Protein AF-V6MCW5-F1 (afdb_monomer)

Foldseek 3Di:
DDVPVVVPDPPLLVQLCCCCPVVVDDLVVSCVVSVHDSVVSVVSVVVVVVVVVVVVVPPPPPPDD

pLDDT: mean 73.89, std 18.32, range [40.41, 92.19]

Structure (mmCIF, N/CA/C/O backbone):
data_AF-V6MCW5-F1
#
_entry.id   AF-V6MCW5-F1
#
loop_
_atom_site.group_PDB
_atom_site.id
_atom_site.type_symbol
_atom_site.label_atom_id
_atom_site.label_alt_id
_atom_site.label_comp_id
_atom_site.label_asym_id
_atom_site.label_entity_id
_atom_site.label_seq_id
_atom_site.pdbx_PDB_ins_code
_atom_site.Cartn_x
_atom_site.Cartn_y
_atom_site.Cartn_z
_atom_site.occupancy
_atom_site.B_iso_or_equiv
_atom_site.auth_seq_id
_atom_site.auth_comp_id
_atom_site.auth_asym_id
_atom_site.auth_atom_id
_atom_site.pdbx_PDB_model_num
ATOM 1 N N . MET A 1 1 ? 1.499 23.957 7.313 1.00 43.03 1 MET A N 1
ATOM 2 C CA . MET A 1 1 ? 1.583 22.495 7.101 1.00 43.03 1 MET A CA 1
ATOM 3 C C . MET A 1 1 ? 2.801 22.237 6.224 1.00 43.03 1 MET A C 1
ATOM 5 O O . MET A 1 1 ? 2.682 22.277 5.011 1.00 43.03 1 MET A O 1
ATOM 9 N N . GLU A 1 2 ? 3.995 22.112 6.811 1.00 46.09 2 GLU A N 1
ATOM 10 C CA . GLU A 1 2 ? 5.207 21.838 6.024 1.00 46.09 2 GLU A CA 1
ATOM 11 C C . GLU A 1 2 ? 5.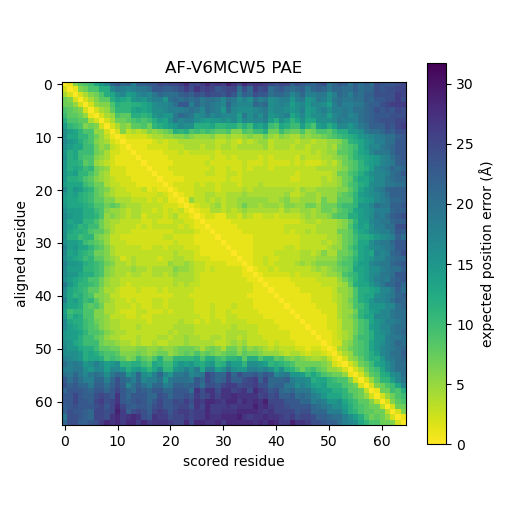319 20.325 5.745 1.00 46.09 2 GLU A C 1
ATOM 13 O O . GLU A 1 2 ? 5.359 19.536 6.691 1.00 46.09 2 GLU A O 1
ATOM 18 N N . PRO A 1 3 ? 5.387 19.886 4.476 1.00 51.91 3 PRO A N 1
ATOM 19 C CA . PRO A 1 3 ? 5.410 18.477 4.082 1.00 51.91 3 PRO A CA 1
ATOM 20 C C . PRO A 1 3 ? 6.805 17.841 4.243 1.00 51.91 3 PRO A C 1
ATOM 22 O O . PRO A 1 3 ? 7.248 17.081 3.385 1.00 51.91 3 PRO A O 1
ATOM 25 N N . LYS A 1 4 ? 7.532 18.124 5.331 1.00 46.75 4 LYS A N 1
ATOM 26 C CA . LYS A 1 4 ? 8.904 17.615 5.532 1.00 46.75 4 LYS A CA 1
ATOM 27 C C . LYS A 1 4 ? 8.968 16.086 5.689 1.00 46.75 4 LYS A C 1
ATOM 29 O O . LYS A 1 4 ? 9.961 15.480 5.302 1.00 46.75 4 LYS A O 1
ATOM 34 N N . GLU A 1 5 ? 7.887 15.437 6.130 1.00 50.62 5 GLU A N 1
ATOM 35 C CA . GLU A 1 5 ? 7.814 13.966 6.208 1.00 50.62 5 GLU A CA 1
ATOM 36 C C . GLU A 1 5 ? 7.499 13.280 4.866 1.00 50.62 5 GLU A C 1
ATOM 38 O O . GLU A 1 5 ? 7.763 12.088 4.699 1.00 50.62 5 GLU A O 1
ATOM 43 N N . MET A 1 6 ? 6.966 14.013 3.881 1.00 51.16 6 MET A N 1
ATOM 44 C CA . MET A 1 6 ? 6.728 13.467 2.539 1.00 51.16 6 MET A CA 1
ATOM 45 C C . MET A 1 6 ? 8.019 13.377 1.721 1.00 51.16 6 MET A C 1
ATOM 47 O O . MET A 1 6 ? 8.136 12.491 0.879 1.00 51.16 6 MET A O 1
ATOM 51 N N . VAL A 1 7 ? 9.008 14.231 2.007 1.00 50.78 7 VAL A N 1
ATOM 52 C CA . VAL A 1 7 ? 10.283 14.297 1.267 1.00 50.78 7 VAL A CA 1
ATOM 53 C C . VAL A 1 7 ? 11.112 13.012 1.422 1.00 50.78 7 VAL A C 1
ATOM 55 O O . VAL A 1 7 ? 11.843 12.638 0.510 1.00 50.78 7 VAL A O 1
ATOM 58 N N . GLN A 1 8 ? 10.949 12.274 2.528 1.00 54.47 8 GLN A N 1
ATOM 59 C CA . GLN A 1 8 ? 11.601 10.971 2.740 1.00 54.47 8 GLN A CA 1
ATOM 60 C C . GLN A 1 8 ? 10.742 9.765 2.319 1.00 54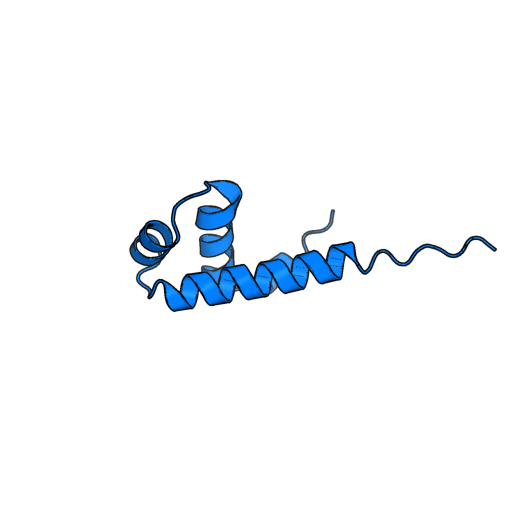.47 8 GLN A C 1
ATOM 62 O O . GLN A 1 8 ? 11.170 8.610 2.438 1.00 54.47 8 GLN A O 1
ATOM 67 N N . MET A 1 9 ? 9.516 9.977 1.827 1.00 60.50 9 MET A N 1
ATOM 68 C CA . MET A 1 9 ? 8.724 8.884 1.271 1.00 60.50 9 MET A CA 1
ATOM 69 C C . MET A 1 9 ? 9.181 8.619 -0.160 1.00 60.50 9 MET A C 1
ATOM 71 O O . MET A 1 9 ? 8.944 9.416 -1.058 1.00 60.50 9 MET A O 1
ATOM 75 N N . GLY A 1 10 ? 9.820 7.468 -0.393 1.00 73.94 10 GLY A N 1
ATOM 76 C CA . GLY A 1 10 ? 10.180 7.061 -1.754 1.00 73.94 10 GLY A CA 1
ATOM 77 C C . GLY A 1 10 ? 8.969 7.125 -2.696 1.00 73.94 10 GLY A C 1
ATOM 78 O O . GLY A 1 10 ? 7.852 6.813 -2.271 1.00 73.94 10 GLY A O 1
ATOM 79 N N . ARG A 1 11 ? 9.195 7.487 -3.970 1.00 80.81 11 ARG A N 1
ATOM 80 C CA . ARG A 1 11 ? 8.159 7.733 -5.005 1.00 80.81 11 ARG A CA 1
ATOM 81 C C . ARG A 1 11 ? 7.031 6.693 -5.013 1.00 80.81 11 ARG A C 1
ATOM 83 O O . ARG A 1 11 ? 5.864 7.025 -5.193 1.00 80.81 11 ARG A O 1
ATOM 90 N N . PHE A 1 12 ? 7.375 5.434 -4.744 1.00 82.88 12 PHE A N 1
ATOM 91 C CA . PHE A 1 12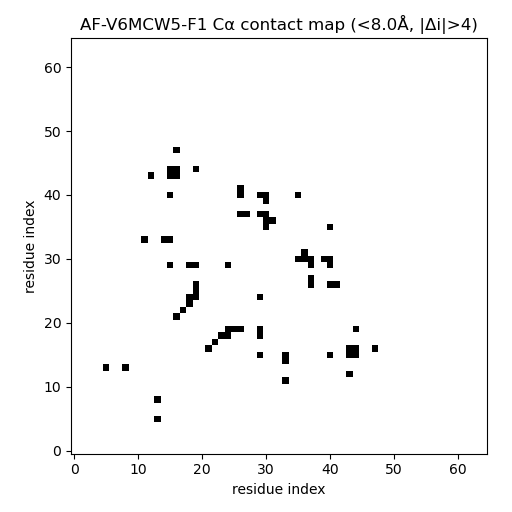 ? 6.424 4.335 -4.593 1.00 82.88 12 PHE A CA 1
ATOM 92 C C . PHE A 1 12 ? 5.390 4.556 -3.474 1.00 82.88 12 PHE A C 1
ATOM 94 O O . PHE A 1 12 ? 4.193 4.409 -3.699 1.00 82.88 12 PHE A O 1
ATOM 101 N N . ARG A 1 13 ? 5.828 4.918 -2.260 1.00 81.50 13 ARG A N 1
ATOM 102 C CA . ARG A 1 13 ? 4.931 5.121 -1.109 1.00 81.50 13 ARG A CA 1
ATOM 103 C C . ARG A 1 13 ? 4.017 6.314 -1.339 1.00 81.50 13 ARG A C 1
ATOM 105 O O . ARG A 1 13 ? 2.830 6.214 -1.059 1.00 81.50 13 ARG A O 1
ATOM 112 N N . GLN A 1 14 ? 4.556 7.400 -1.885 1.00 85.06 14 GLN A N 1
ATOM 113 C CA . GLN A 1 14 ? 3.779 8.595 -2.195 1.00 85.06 14 GLN A CA 1
ATOM 114 C C . GLN A 1 14 ? 2.666 8.284 -3.204 1.00 85.06 14 GLN A C 1
ATOM 116 O O . GLN A 1 14 ? 1.509 8.604 -2.944 1.00 85.06 14 GLN A O 1
ATOM 121 N N . LYS A 1 15 ? 2.986 7.553 -4.283 1.00 88.19 15 LYS A N 1
ATOM 122 C CA . LYS A 1 15 ? 2.000 7.121 -5.283 1.00 88.19 15 LYS A CA 1
ATOM 123 C C . LYS A 1 15 ? 0.916 6.216 -4.684 1.00 88.19 15 LYS A C 1
ATOM 125 O O . LYS A 1 15 ? -0.261 6.420 -4.958 1.00 88.19 15 LYS A O 1
ATOM 130 N N . VAL A 1 16 ? 1.290 5.264 -3.821 1.00 88.19 16 VAL A N 1
ATOM 131 C CA . VAL A 1 16 ? 0.328 4.383 -3.127 1.00 88.19 16 VAL A CA 1
ATOM 132 C C . VAL A 1 16 ? -0.621 5.174 -2.229 1.00 88.19 16 VAL A C 1
ATOM 134 O O . VAL A 1 16 ? -1.822 4.927 -2.249 1.00 88.19 16 VAL A O 1
ATOM 137 N N . ILE A 1 17 ? -0.106 6.117 -1.439 1.00 86.75 17 ILE A N 1
ATOM 138 C CA . ILE A 1 17 ? -0.941 6.940 -0.558 1.00 86.75 17 ILE A CA 1
ATOM 139 C C . ILE A 1 17 ? -1.844 7.867 -1.370 1.00 86.75 17 ILE A C 1
ATOM 141 O O . ILE A 1 17 ? -3.020 7.991 -1.046 1.00 86.75 17 ILE A O 1
ATOM 145 N N . GLN A 1 18 ? -1.341 8.456 -2.452 1.00 87.56 18 GLN A N 1
ATOM 146 C CA . GLN A 1 18 ? -2.145 9.283 -3.346 1.00 87.56 18 GLN A CA 1
ATOM 147 C C . GLN A 1 18 ? -3.314 8.484 -3.946 1.00 87.56 18 GLN A C 1
ATOM 149 O O . GLN A 1 18 ? -4.466 8.876 -3.790 1.00 87.56 18 GLN A O 1
ATOM 154 N 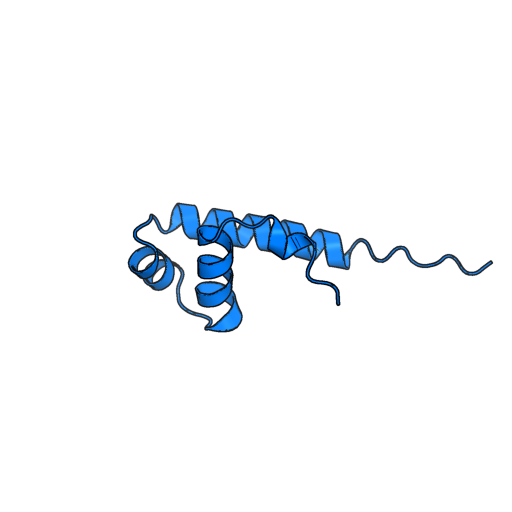N . LEU A 1 19 ? -3.047 7.313 -4.528 1.00 89.38 19 LEU A N 1
ATOM 155 C CA . LEU A 1 19 ? -4.089 6.470 -5.125 1.00 89.38 19 LEU A CA 1
ATOM 156 C C . LEU A 1 19 ? -5.093 5.947 -4.083 1.00 89.38 19 LEU A C 1
ATOM 158 O O . LEU A 1 19 ?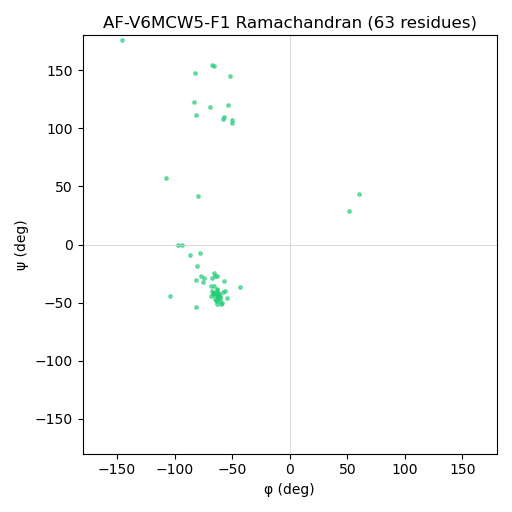 -6.303 6.025 -4.280 1.00 89.38 19 LEU A O 1
ATOM 162 N N . ALA A 1 20 ? -4.605 5.433 -2.953 1.00 86.69 20 ALA A N 1
ATOM 163 C CA . ALA A 1 20 ? -5.460 4.769 -1.971 1.00 86.69 20 ALA A CA 1
ATOM 164 C C . ALA A 1 20 ? -6.203 5.736 -1.032 1.00 86.69 20 ALA A C 1
ATOM 166 O O . ALA A 1 20 ? -7.278 5.399 -0.543 1.00 86.69 20 ALA A O 1
ATOM 167 N N . ILE A 1 21 ? -5.635 6.910 -0.728 1.00 82.31 21 ILE A N 1
ATOM 168 C CA . ILE A 1 21 ? -6.206 7.865 0.239 1.00 82.31 21 ILE A CA 1
ATOM 169 C C . ILE A 1 21 ? -6.862 9.055 -0.460 1.00 82.31 21 ILE A C 1
ATOM 171 O O . ILE A 1 21 ? -7.962 9.437 -0.066 1.00 82.31 21 ILE A O 1
ATOM 175 N N . VAL A 1 22 ? -6.217 9.635 -1.479 1.00 84.81 22 VAL A N 1
ATOM 176 C CA . VAL A 1 22 ? -6.739 10.825 -2.175 1.00 84.81 22 VAL A CA 1
ATOM 177 C C . VAL A 1 22 ? -7.783 10.416 -3.209 1.00 84.81 22 VAL A C 1
ATOM 179 O O . VAL A 1 22 ? -8.919 10.872 -3.138 1.00 84.81 22 VAL A O 1
ATOM 182 N N . GLU A 1 23 ? -7.438 9.495 -4.112 1.00 86.25 23 GLU A N 1
ATOM 183 C CA . GLU A 1 23 ? -8.381 8.966 -5.113 1.00 86.25 23 GLU A CA 1
ATOM 184 C C . GLU A 1 23 ? -9.350 7.917 -4.541 1.00 86.25 23 GLU A C 1
ATOM 186 O O . GLU A 1 23 ? -10.273 7.501 -5.235 1.00 86.25 23 GLU A O 1
ATOM 191 N N . LYS A 1 24 ? -9.159 7.485 -3.284 1.00 85.69 24 LYS A N 1
ATOM 192 C CA . LYS A 1 24 ? -9.968 6.450 -2.606 1.00 85.69 24 LYS A CA 1
ATOM 193 C C . LYS A 1 24 ? -10.108 5.144 -3.407 1.00 85.69 24 LYS A C 1
ATOM 195 O O . LYS A 1 24 ? -11.098 4.428 -3.258 1.00 85.69 24 LYS A O 1
ATOM 200 N N . LYS A 1 25 ? -9.116 4.810 -4.238 1.00 88.25 25 LYS A N 1
ATOM 201 C CA . LYS A 1 25 ? -9.104 3.559 -5.006 1.00 88.25 25 LYS A CA 1
ATOM 202 C C . LYS A 1 25 ? -8.952 2.346 -4.102 1.00 88.25 25 LYS A C 1
ATOM 204 O O . LYS A 1 25 ? -8.356 2.412 -3.021 1.00 88.25 25 LYS A O 1
ATOM 209 N N . SER A 1 26 ? -9.439 1.201 -4.575 1.00 90.19 26 SER A N 1
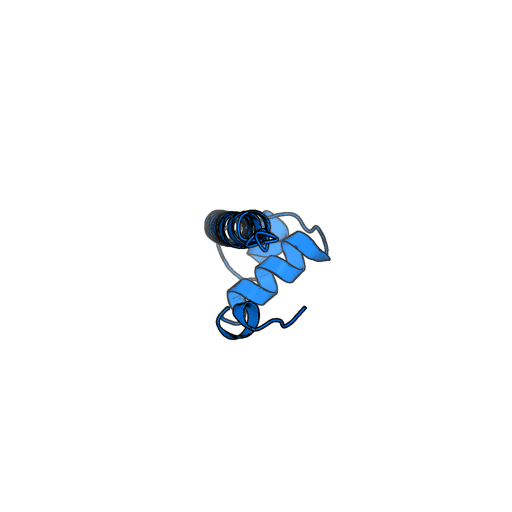ATOM 210 C CA . SER A 1 26 ? -9.283 -0.050 -3.841 1.00 90.19 26 SER A CA 1
ATOM 211 C C . SER A 1 26 ? -7.814 -0.470 -3.746 1.00 90.19 26 SER A C 1
ATOM 213 O O . SER A 1 26 ? -6.974 -0.163 -4.599 1.00 90.19 26 SER A O 1
ATOM 215 N N . ILE A 1 27 ? -7.498 -1.239 -2.701 1.00 89.50 27 ILE A N 1
ATOM 216 C CA . ILE A 1 27 ? -6.147 -1.773 -2.462 1.00 89.50 27 ILE A CA 1
ATOM 217 C C . ILE A 1 27 ? -5.664 -2.592 -3.665 1.00 89.50 27 ILE A C 1
ATOM 219 O O . ILE A 1 27 ? -4.500 -2.491 -4.042 1.00 89.50 27 ILE A O 1
ATOM 223 N N . TYR A 1 28 ? -6.556 -3.376 -4.274 1.00 91.69 28 TYR A N 1
ATOM 224 C CA . TYR A 1 28 ? -6.246 -4.208 -5.436 1.00 91.69 28 TYR A CA 1
ATOM 225 C C . TYR A 1 28 ? -5.957 -3.379 -6.690 1.00 91.69 28 TYR A C 1
ATOM 227 O O . TYR A 1 28 ? -4.955 -3.620 -7.352 1.00 91.69 28 TYR A O 1
ATOM 235 N N . GLU A 1 29 ? -6.753 -2.347 -6.972 1.00 90.06 29 GLU A N 1
ATOM 236 C CA . GLU A 1 29 ? -6.500 -1.434 -8.096 1.00 90.06 29 GLU A CA 1
ATOM 237 C C . GLU A 1 29 ? -5.171 -0.693 -7.928 1.00 90.06 29 GLU A C 1
ATOM 239 O O . GLU A 1 29 ? -4.376 -0.588 -8.860 1.00 90.06 29 GLU A O 1
ATOM 244 N N . THR A 1 30 ? -4.887 -0.243 -6.704 1.00 91.81 30 THR A N 1
ATOM 245 C CA . THR A 1 30 ? -3.609 0.396 -6.367 1.00 91.81 30 THR A CA 1
ATOM 246 C C . THR A 1 30 ? -2.440 -0.577 -6.544 1.00 91.81 30 THR A C 1
ATOM 248 O O . THR A 1 30 ? -1.383 -0.192 -7.039 1.00 91.81 30 THR A O 1
ATOM 251 N N . ALA A 1 31 ? -2.620 -1.846 -6.171 1.00 90.62 31 ALA A N 1
ATOM 252 C CA . ALA A 1 31 ? -1.615 -2.893 -6.329 1.00 90.62 31 ALA A CA 1
ATOM 253 C C . ALA A 1 31 ? -1.293 -3.155 -7.810 1.00 90.62 31 ALA A C 1
ATOM 255 O O . ALA A 1 31 ? -0.115 -3.209 -8.168 1.00 90.62 31 ALA A O 1
ATOM 256 N N . ILE A 1 32 ? -2.320 -3.210 -8.666 1.00 91.62 32 ILE A N 1
ATOM 257 C CA . ILE A 1 32 ? -2.186 -3.349 -10.124 1.00 91.62 32 ILE A CA 1
ATOM 258 C C . ILE A 1 32 ? -1.454 -2.134 -10.710 1.00 91.62 32 ILE A C 1
ATOM 260 O O . ILE A 1 32 ? -0.438 -2.292 -11.382 1.00 91.62 32 ILE A O 1
ATOM 264 N N . ALA A 1 33 ? -1.894 -0.914 -10.386 1.00 88.12 33 ALA A N 1
ATOM 265 C CA . ALA A 1 33 ? -1.300 0.323 -10.902 1.00 88.12 33 ALA A CA 1
ATOM 266 C C . ALA A 1 33 ? 0.166 0.535 -10.473 1.00 88.12 33 ALA A C 1
ATOM 268 O O . ALA A 1 33 ? 0.934 1.220 -11.156 1.00 88.12 33 ALA A O 1
ATOM 269 N N . CYS A 1 34 ? 0.559 -0.025 -9.327 1.00 85.69 34 CYS A N 1
ATOM 270 C CA . CYS A 1 34 ? 1.928 0.018 -8.820 1.00 85.69 34 CYS A CA 1
ATOM 271 C C . CYS A 1 34 ? 2.754 -1.240 -9.140 1.00 85.69 34 CYS A C 1
ATOM 273 O O . CYS A 1 34 ? 3.917 -1.282 -8.740 1.00 85.69 34 CYS A O 1
ATOM 275 N N . GLY A 1 35 ? 2.189 -2.248 -9.817 1.00 89.56 35 GLY A N 1
ATOM 276 C CA . GLY A 1 35 ? 2.886 -3.493 -10.161 1.00 89.56 35 GLY A CA 1
ATOM 277 C C . GLY A 1 35 ? 3.387 -4.263 -8.935 1.00 89.56 35 GLY A C 1
ATOM 278 O O . GLY A 1 35 ? 4.540 -4.684 -8.880 1.00 89.56 35 GLY A O 1
ATOM 279 N N . CYS A 1 36 ? 2.565 -4.376 -7.891 1.00 88.12 36 CYS A N 1
ATOM 280 C CA . CYS A 1 36 ? 2.966 -4.972 -6.615 1.00 88.12 36 CYS A CA 1
ATOM 281 C C . CYS A 1 36 ? 1.820 -5.742 -5.947 1.00 88.12 36 CYS A C 1
ATOM 283 O O . CYS A 1 36 ? 0.700 -5.768 -6.443 1.00 88.12 36 CYS A O 1
ATOM 285 N N . THR A 1 37 ? 2.089 -6.397 -4.814 1.00 92.19 37 THR A N 1
ATOM 286 C CA . THR A 1 37 ? 1.068 -7.181 -4.104 1.00 92.19 37 THR A CA 1
ATOM 287 C C . THR A 1 37 ? 0.175 -6.307 -3.222 1.00 92.19 37 THR A C 1
ATOM 289 O O . THR A 1 37 ? 0.625 -5.338 -2.599 1.00 92.19 37 THR A O 1
ATOM 292 N N . ALA A 1 38 ? -1.095 -6.701 -3.088 1.00 91.12 38 ALA A N 1
ATOM 293 C CA . ALA A 1 38 ? -2.065 -6.032 -2.218 1.00 91.12 38 ALA A CA 1
ATOM 294 C C . ALA A 1 38 ? -1.607 -5.973 -0.746 1.00 91.12 38 ALA A C 1
ATOM 296 O O . ALA A 1 38 ? -1.878 -5.002 -0.038 1.00 91.12 38 ALA A O 1
ATOM 297 N N . GLU A 1 39 ? -0.853 -6.971 -0.278 1.00 91.69 39 GLU A N 1
ATOM 298 C CA . GLU A 1 39 ? -0.238 -6.955 1.053 1.00 91.69 39 GLU A CA 1
ATOM 299 C C . GLU A 1 39 ? 0.788 -5.833 1.237 1.00 91.69 39 GLU A C 1
ATOM 301 O O . GLU A 1 39 ? 0.860 -5.215 2.306 1.00 91.69 39 GLU A O 1
ATOM 306 N N . LYS A 1 40 ? 1.581 -5.534 0.201 1.00 88.00 40 LYS A N 1
ATOM 307 C CA . LYS A 1 40 ? 2.566 -4.449 0.241 1.00 88.00 40 LYS A CA 1
ATOM 308 C C . LYS A 1 40 ? 1.862 -3.096 0.337 1.00 88.00 40 LYS A C 1
ATOM 310 O O . LYS A 1 40 ? 2.249 -2.269 1.162 1.00 88.00 40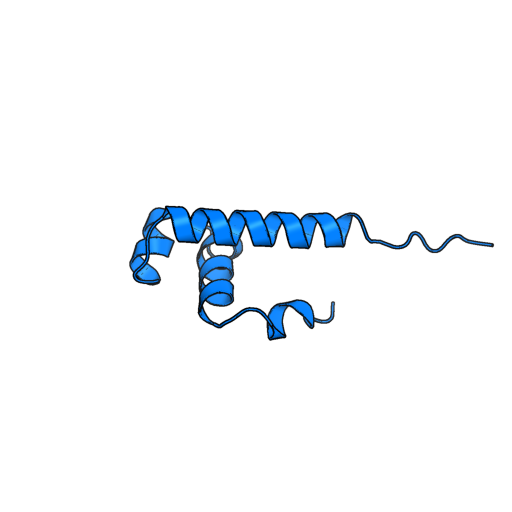 LYS A O 1
ATOM 315 N N . VAL A 1 41 ? 0.773 -2.919 -0.412 1.00 89.00 41 VAL A N 1
ATOM 316 C CA . VAL A 1 41 ? -0.103 -1.737 -0.343 1.00 89.00 41 VAL A CA 1
ATOM 317 C C . VAL A 1 41 ? -0.721 -1.589 1.054 1.00 89.00 41 VAL A C 1
ATOM 319 O O . VAL A 1 41 ? -0.591 -0.531 1.671 1.00 89.00 41 VAL A O 1
ATOM 322 N N . LYS A 1 42 ? -1.290 -2.666 1.622 1.00 90.25 42 LYS A N 1
ATOM 323 C CA . LYS A 1 42 ? -1.819 -2.680 3.002 1.00 90.25 42 LYS A CA 1
ATOM 324 C C . LYS A 1 42 ? -0.777 -2.236 4.027 1.00 90.25 42 LYS A C 1
ATOM 326 O O . LYS A 1 42 ? -1.084 -1.410 4.886 1.00 90.25 42 LYS A O 1
ATOM 331 N N . ARG A 1 43 ? 0.458 -2.748 3.947 1.00 89.56 43 ARG A N 1
ATOM 332 C CA . ARG A 1 43 ? 1.544 -2.363 4.867 1.00 89.56 43 ARG A CA 1
ATOM 333 C C . ARG A 1 43 ? 1.919 -0.890 4.746 1.00 89.56 43 ARG A C 1
ATOM 335 O O . ARG A 1 43 ? 2.117 -0.244 5.774 1.00 89.56 43 ARG A O 1
ATOM 342 N N . VAL A 1 44 ? 1.986 -0.352 3.528 1.00 86.56 44 VAL A N 1
ATOM 343 C CA . VAL A 1 44 ? 2.275 1.074 3.300 1.00 86.56 44 VAL A CA 1
ATOM 344 C C . VAL A 1 44 ? 1.181 1.949 3.906 1.00 86.56 44 VAL A C 1
ATOM 346 O O . VAL A 1 44 ? 1.498 2.850 4.678 1.00 86.56 44 VAL A O 1
ATOM 349 N N . ILE A 1 45 ? -0.091 1.633 3.651 1.00 86.75 45 ILE A N 1
ATOM 350 C CA . ILE A 1 45 ? -1.228 2.374 4.214 1.00 86.75 45 ILE A CA 1
ATOM 351 C C . ILE A 1 45 ? -1.245 2.272 5.742 1.00 86.75 45 ILE A C 1
ATOM 353 O O . ILE A 1 45 ? -1.422 3.279 6.420 1.00 86.75 45 ILE A O 1
ATOM 357 N N . LYS A 1 46 ? -1.026 1.078 6.308 1.00 87.81 46 LYS A N 1
ATOM 358 C CA . LYS A 1 46 ? -0.977 0.871 7.765 1.00 87.81 46 LYS A CA 1
ATOM 359 C C . LYS A 1 46 ? 0.146 1.686 8.407 1.00 87.81 46 LYS A C 1
ATOM 361 O O . LYS A 1 46 ? -0.085 2.335 9.423 1.00 87.81 46 LYS A O 1
ATOM 366 N N . LYS A 1 47 ? 1.340 1.693 7.804 1.00 84.38 47 LYS A N 1
ATOM 367 C CA . LYS A 1 47 ? 2.486 2.472 8.291 1.00 84.38 47 LYS A CA 1
ATOM 368 C C . LYS A 1 47 ? 2.234 3.975 8.174 1.00 84.38 47 LYS A C 1
ATOM 370 O O . LYS A 1 47 ? 2.510 4.698 9.120 1.00 84.38 47 LYS A O 1
ATOM 375 N N . TRP A 1 48 ? 1.649 4.430 7.068 1.00 82.19 48 TRP A N 1
ATOM 376 C CA . TRP A 1 48 ? 1.254 5.828 6.891 1.00 82.19 48 TRP A CA 1
ATOM 377 C C . TRP A 1 48 ? 0.197 6.258 7.914 1.00 82.19 48 TRP A C 1
ATOM 379 O O . TRP A 1 48 ? 0.373 7.278 8.569 1.00 82.19 48 TRP A O 1
ATOM 389 N N . LYS A 1 49 ? -0.836 5.431 8.143 1.00 82.12 49 LYS A N 1
ATOM 390 C CA . LYS A 1 49 ? -1.841 5.640 9.198 1.00 82.12 49 LYS A CA 1
ATOM 391 C C . LYS A 1 49 ? -1.216 5.714 10.594 1.00 82.12 49 LYS A C 1
ATOM 393 O O . LYS A 1 49 ? -1.632 6.540 11.394 1.00 82.12 49 LYS A O 1
ATOM 398 N N . ALA A 1 50 ? -0.232 4.868 10.898 1.00 83.06 50 ALA A N 1
ATOM 399 C CA . ALA A 1 50 ? 0.468 4.908 12.181 1.00 83.06 50 ALA A CA 1
ATOM 400 C C . ALA A 1 50 ? 1.285 6.200 12.350 1.00 83.06 50 ALA A C 1
ATOM 402 O O . ALA A 1 50 ? 1.221 6.826 13.404 1.00 83.06 50 ALA A O 1
ATOM 403 N N . LEU A 1 51 ? 1.995 6.628 11.301 1.00 75.31 51 LEU A N 1
ATOM 404 C CA . LEU A 1 51 ? 2.766 7.874 11.297 1.00 75.31 51 LEU A CA 1
ATOM 405 C C . LEU A 1 51 ? 1.858 9.102 11.455 1.00 75.31 5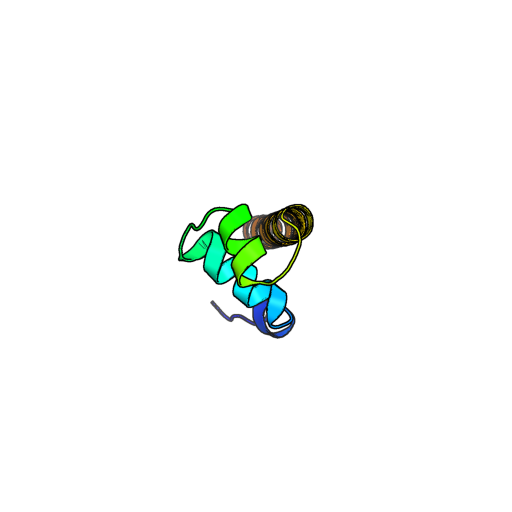1 LEU A C 1
ATOM 407 O O . LEU A 1 51 ? 2.084 9.909 12.349 1.00 75.31 51 LEU A O 1
ATOM 411 N N . THR A 1 52 ? 0.773 9.204 10.678 1.00 73.00 52 THR A N 1
ATOM 412 C CA . THR A 1 52 ? -0.170 10.332 10.799 1.00 73.00 52 THR A CA 1
ATOM 413 C C . THR A 1 52 ? -0.898 10.341 12.143 1.00 73.00 52 THR A C 1
ATOM 415 O O . THR A 1 52 ? -1.086 11.406 12.720 1.00 73.00 52 THR A O 1
ATOM 418 N N . ARG A 1 53 ? -1.241 9.174 12.710 1.00 65.25 53 ARG A N 1
ATOM 419 C CA . ARG A 1 53 ? -1.893 9.098 14.026 1.00 65.25 53 ARG A CA 1
ATOM 420 C C . ARG A 1 53 ? -0.942 9.527 15.152 1.00 65.25 53 ARG A C 1
ATOM 422 O O . ARG A 1 53 ? -1.373 10.221 16.064 1.00 65.25 53 ARG A O 1
ATOM 429 N N . ASN A 1 54 ? 0.352 9.217 15.044 1.00 56.00 54 ASN A N 1
ATOM 430 C CA . ASN A 1 54 ? 1.373 9.777 15.935 1.00 56.00 54 ASN A CA 1
ATOM 431 C C . ASN A 1 54 ? 1.584 11.283 15.730 1.00 56.00 54 ASN A C 1
ATOM 433 O O . ASN A 1 54 ? 1.918 11.978 16.681 1.00 56.00 54 ASN A O 1
ATOM 437 N N . HIS A 1 55 ? 1.359 11.801 14.524 1.00 53.41 55 HIS A N 1
ATOM 438 C CA . HIS A 1 55 ? 1.429 13.235 14.249 1.00 53.41 55 HIS A CA 1
ATOM 439 C C . HIS A 1 55 ? 0.213 14.008 14.794 1.00 53.41 55 HIS A C 1
ATOM 441 O O . HIS A 1 55 ? 0.346 15.164 15.176 1.00 53.41 55 HIS A O 1
ATOM 447 N N . VAL A 1 56 ? -0.959 13.367 14.889 1.00 49.59 56 VAL A N 1
ATOM 448 C CA . VAL A 1 56 ? -2.141 13.913 15.586 1.00 49.59 56 VAL A CA 1
ATOM 449 C C . VAL A 1 56 ? -1.980 13.814 17.109 1.00 49.59 56 VAL A C 1
ATOM 451 O O . VAL 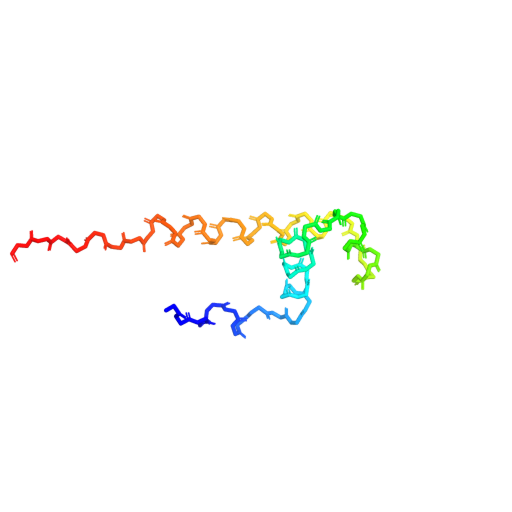A 1 56 ? -2.432 14.695 17.828 1.00 49.59 56 VAL A O 1
ATOM 454 N N . SER A 1 57 ? -1.281 12.787 17.608 1.00 42.84 57 SER A N 1
ATOM 455 C CA . SER A 1 57 ? -1.010 12.612 19.044 1.00 42.84 57 SER A CA 1
ATOM 456 C C . SER A 1 57 ? 0.243 13.345 19.550 1.00 42.84 57 SER A C 1
ATOM 458 O O . SER A 1 57 ? 0.453 13.425 20.756 1.00 42.84 57 SER A O 1
ATOM 460 N N . ARG A 1 58 ? 1.065 13.900 18.648 1.00 40.69 58 ARG A N 1
ATOM 461 C CA . ARG A 1 58 ? 2.102 14.904 18.931 1.00 40.69 58 ARG A CA 1
ATOM 462 C C . ARG A 1 58 ? 1.659 16.263 18.386 1.00 40.69 58 ARG A C 1
ATOM 464 O O . ARG A 1 58 ? 2.383 16.905 17.633 1.00 40.69 58 ARG A O 1
ATOM 471 N N . GLN A 1 59 ? 0.501 16.752 18.817 1.00 40.41 59 GLN A N 1
ATOM 472 C CA . GLN A 1 59 ? 0.554 18.134 19.272 1.00 40.41 59 GLN A CA 1
ATOM 473 C C . GLN A 1 59 ? 1.365 18.095 20.573 1.00 40.41 59 GLN A C 1
ATOM 475 O O . GLN A 1 59 ? 0.934 17.421 21.509 1.00 40.41 59 GLN A O 1
ATOM 480 N N . PRO A 1 60 ? 2.531 18.752 20.698 1.00 44.62 60 PRO A N 1
ATOM 481 C CA . PRO A 1 60 ? 2.812 19.317 22.000 1.00 44.62 60 PRO A CA 1
ATOM 482 C C . PRO A 1 60 ? 1.623 20.241 22.275 1.00 44.62 60 PRO A C 1
ATOM 484 O O . PRO A 1 60 ? 1.450 21.250 21.594 1.00 44.62 60 PRO A O 1
ATOM 487 N N . SER A 1 61 ? 0.753 19.871 23.218 1.00 44.75 61 SER A N 1
ATOM 488 C CA . SER A 1 61 ? 0.073 20.901 23.990 1.00 44.75 61 SER A CA 1
ATOM 489 C C . SER A 1 61 ? 1.192 21.816 24.461 1.00 44.75 61 SER A C 1
ATOM 491 O O . SER A 1 61 ? 2.001 21.408 25.297 1.00 44.75 61 SER A O 1
ATOM 493 N N . SER A 1 62 ? 1.294 23.008 23.872 1.00 45.84 62 SER A N 1
ATOM 494 C CA . SER A 1 62 ? 1.931 24.123 24.548 1.00 45.84 62 SER A CA 1
ATOM 495 C C . SER A 1 62 ? 1.266 24.184 25.914 1.00 45.84 62 SER A C 1
ATOM 497 O O . SER A 1 62 ? 0.091 24.527 26.026 1.00 45.84 62 SER A O 1
ATOM 499 N N . LYS A 1 63 ? 1.988 23.723 26.935 1.00 46.25 63 LYS A N 1
ATOM 500 C CA . LYS A 1 63 ? 1.698 24.076 28.313 1.00 46.25 63 LYS A CA 1
ATOM 501 C C . LYS A 1 63 ? 1.791 25.595 28.347 1.00 46.25 63 LYS A C 1
ATOM 503 O O . LYS A 1 63 ? 2.872 26.144 28.167 1.00 46.25 63 LYS A O 1
ATOM 508 N N . ASN A 1 64 ? 0.636 26.235 28.465 1.00 48.91 64 ASN A N 1
ATOM 509 C CA . ASN A 1 64 ? 0.544 27.551 29.063 1.00 48.91 64 ASN A CA 1
ATOM 510 C C . ASN A 1 64 ? 1.200 27.465 30.443 1.00 48.91 64 ASN A C 1
ATOM 512 O O . ASN A 1 64 ? 0.738 26.686 31.276 1.00 48.91 64 ASN A O 1
ATOM 516 N N . GLU A 1 65 ? 2.238 28.261 30.654 1.00 50.53 65 GLU A N 1
ATOM 517 C CA . GLU A 1 65 ? 2.567 28.854 31.947 1.00 50.53 65 GLU A CA 1
ATOM 518 C C . GLU A 1 65 ? 3.112 30.259 31.688 1.00 50.53 65 GLU A C 1
ATOM 520 O O . GLU A 1 65 ? 3.934 30.400 30.749 1.00 50.53 65 GLU A O 1
#

Mean predicted aligned error: 10.09 Å

Radius of gyration: 14.48 Å; Cα contacts (8 Å, |Δi|>4): 37; chains: 1; bounding box: 22×36×43 Å

Sequence (65 aa):
MEPKEMVQMGRFRQKVIQLAIVEKKSIYETAIACGCTAEKVKRVIKKWKALTRNHVSRQPSSKNE

Nearest PDB structures (foldseek):
  3vfz-assembly3_B  TM=8.339E-01  e=9.254E-02  Mycobacterium tuberculosis
  6dxo-assembly1_A  TM=7.970E-01  e=1.650E-01  Streptomyces venezuelae ATCC 10712
  3hug-assembly6_K  TM=8.166E-01  e=2.425E-01  Mycobacterium tuberculosis H37Rv
  1s7o-assembly1_C  TM=8.275E-01  e=3.802E-01  Streptococcus pyogenes serotype M3
  3hug-assembly4_M  TM=7.061E-01  e=2.758E-01  Mycobacterium tuberculosis H37Rv

Organism: NCBI:txid1408254

Solvent-accessible surface area (backbone atoms only — not comparable to full-atom values): 3942 Å² total; per-residue (Å²): 135,81,68,70,75,56,75,75,43,54,72,67,57,49,52,50,46,44,40,44,65,73,70,58,41,53,58,61,60,45,11,62,80,67,75,51,53,46,67,58,47,51,52,52,53,51,50,50,52,52,52,53,52,51,54,68,69,55,57,76,72,77,76,85,128

Secondary structure (DSSP, 8-state):
---TTTTTS-HHHHHHHIIIIIS---HHHHHHHTTS-HHHHHHHHHHHHHHHHHHHHT-------